Protein AF-A0A920VY77-F1 (afdb_monomer_lite)

Structure (mmCIF, N/CA/C/O backbone):
data_AF-A0A920VY77-F1
#
_entry.id   AF-A0A920VY77-F1
#
loop_
_atom_site.group_PDB
_atom_site.id
_atom_site.type_symbol
_atom_site.label_atom_id
_atom_site.label_alt_id
_atom_site.label_comp_id
_atom_site.label_asym_id
_atom_site.label_entity_id
_atom_site.label_seq_id
_atom_site.pdbx_PDB_ins_code
_atom_site.Cartn_x
_atom_site.Cartn_y
_atom_site.Cartn_z
_atom_site.occupancy
_atom_site.B_iso_or_equiv
_atom_site.auth_seq_id
_atom_site.auth_comp_id
_atom_site.auth_asym_id
_atom_site.auth_atom_id
_atom_site.pdbx_PDB_model_num
ATOM 1 N N . MET A 1 1 ? -5.787 -7.400 15.577 1.00 55.12 1 MET A N 1
ATOM 2 C CA . MET A 1 1 ? -7.252 -7.649 15.617 1.00 55.12 1 MET A CA 1
ATOM 3 C C . MET A 1 1 ? -8.081 -6.365 15.734 1.00 55.12 1 MET A C 1
ATOM 5 O O . MET A 1 1 ? -9.150 -6.320 15.141 1.00 55.12 1 MET A O 1
ATOM 9 N N . LEU A 1 2 ? -7.573 -5.302 16.375 1.00 60.75 2 LEU A N 1
ATOM 10 C CA . LEU A 1 2 ? -8.252 -3.997 16.484 1.00 60.75 2 LEU A CA 1
ATOM 11 C C . LEU A 1 2 ? -8.623 -3.354 15.131 1.00 60.75 2 LEU A C 1
ATOM 13 O O . LEU A 1 2 ? -9.724 -2.842 14.985 1.00 60.75 2 LEU A O 1
ATOM 17 N N . ILE A 1 3 ? -7.758 -3.453 14.112 1.00 60.97 3 ILE A N 1
ATOM 18 C CA . ILE A 1 3 ? -8.016 -2.894 12.767 1.00 60.97 3 ILE A CA 1
ATOM 19 C C . ILE A 1 3 ? -9.199 -3.599 12.079 1.00 60.97 3 ILE A C 1
ATOM 21 O O . ILE A 1 3 ? -10.088 -2.948 11.536 1.00 60.97 3 ILE A O 1
ATOM 25 N N . ARG A 1 4 ? -9.253 -4.938 12.159 1.00 64.62 4 ARG A N 1
ATOM 26 C CA . ARG A 1 4 ? -10.337 -5.743 11.570 1.00 64.62 4 ARG A CA 1
ATOM 27 C C . ARG A 1 4 ? -11.659 -5.548 12.318 1.00 64.62 4 ARG A C 1
ATOM 29 O O . ARG A 1 4 ? -12.712 -5.509 11.696 1.00 64.62 4 ARG A O 1
ATOM 36 N N . ALA A 1 5 ? -11.601 -5.385 13.638 1.00 59.25 5 ALA A N 1
ATOM 37 C CA . ALA A 1 5 ? -12.776 -5.086 14.444 1.00 59.25 5 ALA A CA 1
ATOM 38 C C . ALA A 1 5 ? -13.282 -3.642 14.201 1.00 59.25 5 ALA A C 1
ATOM 40 O O . ALA A 1 5 ? -14.490 -3.422 14.169 1.00 59.25 5 ALA A O 1
ATOM 41 N N . GLY A 1 6 ? -12.390 -2.680 13.922 1.00 59.69 6 GLY A N 1
ATOM 42 C CA . GLY A 1 6 ? -12.755 -1.300 13.572 1.00 59.69 6 GLY A CA 1
ATOM 43 C C . GLY A 1 6 ? -13.376 -1.167 12.181 1.00 59.69 6 GLY A C 1
ATOM 44 O O . GLY A 1 6 ? -14.220 -0.301 11.977 1.00 59.69 6 GLY A O 1
ATOM 45 N N . ALA A 1 7 ? -13.006 -2.052 11.247 1.00 60.44 7 ALA A N 1
ATOM 46 C CA . ALA A 1 7 ? -13.674 -2.185 9.951 1.00 60.44 7 ALA A CA 1
ATOM 47 C C . ALA A 1 7 ? -15.091 -2.781 10.074 1.00 60.44 7 ALA A C 1
ATOM 49 O O . ALA A 1 7 ? -15.951 -2.469 9.259 1.00 60.44 7 ALA A O 1
ATOM 50 N N . SER A 1 8 ? -15.340 -3.614 11.094 1.00 61.47 8 SER A N 1
ATOM 51 C CA . SER A 1 8 ? -16.637 -4.270 11.305 1.00 61.47 8 SER A CA 1
ATOM 52 C C . SER A 1 8 ? -17.618 -3.416 12.115 1.00 61.47 8 SER A C 1
ATOM 54 O O . SER A 1 8 ? -18.811 -3.438 11.833 1.00 61.47 8 SER A O 1
ATOM 56 N N . ASN A 1 9 ? -17.142 -2.672 13.121 1.00 59.59 9 ASN A N 1
ATOM 57 C CA . ASN A 1 9 ? -17.955 -1.701 13.854 1.00 59.59 9 ASN A CA 1
ATOM 58 C C . ASN A 1 9 ? -17.074 -0.598 14.471 1.00 59.59 9 ASN A C 1
ATOM 60 O O . ASN A 1 9 ? -16.492 -0.756 15.548 1.00 59.59 9 ASN A O 1
ATOM 64 N N . ARG A 1 10 ? -16.991 0.545 13.779 1.00 60.62 10 ARG A N 1
ATOM 65 C CA . ARG A 1 10 ? -16.168 1.700 14.179 1.00 60.62 10 ARG A CA 1
ATOM 66 C C . ARG A 1 10 ? -16.631 2.322 15.507 1.00 60.62 10 ARG A C 1
ATOM 68 O O . ARG A 1 10 ? -15.792 2.784 16.275 1.00 60.62 10 ARG A O 1
ATOM 75 N N . GLN A 1 11 ? -17.940 2.287 15.784 1.00 61.12 11 GLN A N 1
ATOM 76 C CA . GLN A 1 11 ? -18.567 2.855 16.987 1.00 61.12 11 GLN A CA 1
ATOM 77 C C . GLN A 1 11 ? -18.284 2.015 18.243 1.00 61.12 11 GLN A C 1
ATOM 79 O O . GLN A 1 11 ? -18.035 2.567 19.314 1.00 61.12 11 GLN A O 1
ATOM 84 N N . MET A 1 12 ? -18.247 0.683 18.119 1.00 61.50 12 MET A N 1
ATOM 85 C CA . MET A 1 12 ? -17.964 -0.208 19.252 1.00 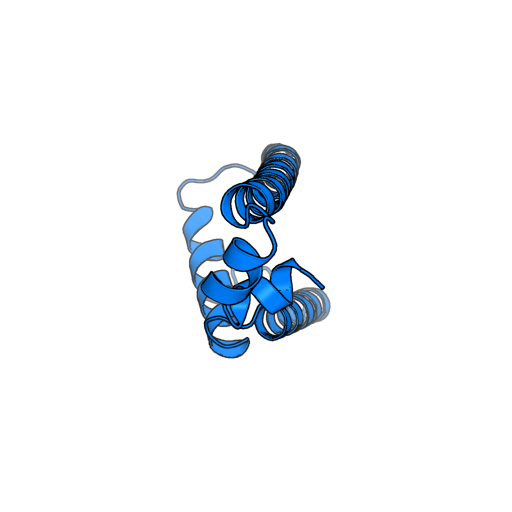61.50 12 MET A CA 1
ATOM 86 C C . MET A 1 12 ? -16.522 -0.062 19.765 1.00 61.50 12 MET A C 1
ATOM 88 O O . MET A 1 12 ? -16.275 -0.153 20.964 1.00 61.50 12 MET A O 1
ATOM 92 N N . ILE A 1 13 ? -15.556 0.208 18.881 1.00 64.44 13 ILE A N 1
ATOM 93 C CA . ILE A 1 13 ? -14.154 0.377 19.294 1.00 64.44 13 ILE A CA 1
ATOM 94 C C . ILE A 1 13 ? -13.854 1.790 19.795 1.00 64.44 13 ILE A C 1
ATOM 96 O O . ILE A 1 13 ? -13.050 1.938 20.716 1.00 64.44 13 ILE A O 1
ATOM 100 N N . SER A 1 14 ? -14.528 2.820 19.270 1.00 62.50 14 SER A N 1
ATOM 101 C CA . SER A 1 14 ? -14.428 4.156 19.870 1.00 62.50 14 SER A CA 1
ATOM 102 C C . SER A 1 14 ? -14.986 4.176 21.296 1.00 62.50 14 SER A C 1
ATOM 104 O O . SER A 1 14 ? -14.445 4.882 22.140 1.00 62.50 14 SER A O 1
ATOM 106 N N . ALA A 1 15 ? -16.007 3.358 21.591 1.00 63.22 15 ALA A N 1
ATOM 107 C CA . ALA A 1 15 ? -16.538 3.182 22.947 1.00 63.22 15 ALA A CA 1
ATOM 108 C C . ALA A 1 15 ? -15.560 2.463 23.901 1.00 63.22 15 ALA A C 1
ATOM 110 O O . ALA A 1 15 ? -15.610 2.678 25.106 1.00 63.22 15 ALA A O 1
ATOM 111 N N . LEU A 1 16 ? -14.626 1.666 23.366 1.00 66.25 16 LEU A N 1
ATOM 112 C CA . LEU A 1 16 ? -13.520 1.042 24.108 1.00 66.25 16 LEU A CA 1
ATOM 113 C C . LEU A 1 16 ? -12.324 1.995 24.329 1.00 66.25 16 LEU A C 1
ATOM 115 O O . LEU A 1 16 ? -11.281 1.567 24.818 1.00 66.25 16 LEU A O 1
ATOM 119 N N . GLY A 1 17 ? -12.445 3.275 23.952 1.00 66.44 17 GLY A N 1
ATOM 120 C CA . GLY A 1 17 ? -11.405 4.293 24.142 1.00 66.44 17 GLY A CA 1
ATOM 121 C C . GLY A 1 17 ? -10.244 4.223 23.143 1.00 66.44 17 GLY A C 1
ATOM 122 O O . GLY A 1 17 ? -9.280 4.978 23.261 1.00 66.44 17 GLY A O 1
ATOM 123 N N . VAL A 1 18 ? -10.313 3.348 22.135 1.00 69.94 18 VAL A N 1
ATOM 124 C CA . VAL A 1 18 ? -9.262 3.218 21.120 1.00 69.94 18 VAL A CA 1
ATOM 125 C C . VAL A 1 18 ? -9.525 4.196 19.977 1.00 69.94 18 VAL A C 1
ATOM 127 O O . VAL A 1 18 ? -10.543 4.127 19.284 1.00 69.94 18 VAL A O 1
ATOM 130 N N . ASN A 1 19 ? -8.570 5.094 19.733 1.00 72.81 19 ASN A N 1
ATOM 131 C CA . ASN A 1 19 ? -8.656 6.057 18.641 1.00 72.81 19 ASN A CA 1
ATOM 132 C C . ASN A 1 19 ? -8.390 5.369 17.288 1.00 72.81 19 ASN A C 1
ATOM 134 O O . ASN A 1 19 ? -7.248 5.241 16.839 1.00 72.81 19 ASN A O 1
ATOM 138 N N . ILE A 1 20 ? -9.462 4.914 16.629 1.00 72.50 20 ILE A N 1
ATOM 139 C CA . ILE A 1 20 ? -9.390 4.243 15.322 1.00 72.50 20 ILE A CA 1
ATOM 140 C C . ILE A 1 20 ? -8.714 5.113 14.264 1.00 72.50 20 ILE A C 1
ATOM 142 O O . ILE A 1 20 ? -8.021 4.581 13.403 1.00 72.50 20 ILE A O 1
ATOM 146 N N . ASN A 1 21 ? -8.927 6.432 14.315 1.00 76.94 21 ASN A N 1
ATOM 147 C CA . ASN A 1 21 ? -8.395 7.345 13.310 1.00 76.94 21 ASN A CA 1
ATOM 148 C C . ASN A 1 21 ? -6.871 7.367 13.386 1.00 76.94 21 ASN A C 1
ATOM 150 O O . ASN A 1 21 ? -6.218 7.253 12.360 1.00 76.94 21 ASN A O 1
ATOM 154 N N . PHE A 1 22 ? -6.303 7.397 14.593 1.00 80.62 22 PHE A N 1
ATOM 155 C CA . PHE A 1 22 ? -4.853 7.347 14.776 1.00 80.62 22 PHE A CA 1
ATOM 156 C C . PHE A 1 22 ? -4.250 6.014 14.304 1.00 80.62 22 PHE A C 1
ATOM 158 O O . PHE A 1 22 ? -3.247 6.002 13.594 1.00 80.62 22 PHE A O 1
ATOM 165 N N . LEU A 1 23 ? -4.907 4.892 14.620 1.00 79.62 23 LEU A N 1
ATOM 166 C CA . LEU A 1 23 ? -4.497 3.561 14.157 1.00 79.62 23 LEU A CA 1
ATOM 167 C C . LEU A 1 23 ? -4.524 3.440 12.626 1.00 79.62 23 LEU A C 1
ATOM 169 O O . LEU A 1 23 ? -3.559 2.959 12.035 1.00 79.62 23 LEU A O 1
ATOM 173 N N . TYR A 1 24 ? -5.603 3.890 11.981 1.00 78.00 24 TYR A N 1
ATOM 174 C CA . TYR A 1 24 ? -5.706 3.890 10.520 1.00 78.00 24 TYR A CA 1
ATOM 175 C C . TYR A 1 24 ? -4.673 4.815 9.878 1.00 78.00 24 TYR A C 1
ATOM 177 O O . TYR A 1 24 ? -4.036 4.411 8.910 1.00 78.00 24 TYR A O 1
ATOM 185 N N . THR A 1 25 ? -4.463 6.011 10.430 1.00 85.75 25 THR A N 1
ATOM 186 C CA . THR A 1 25 ? -3.475 6.966 9.918 1.00 85.75 25 THR A CA 1
ATOM 187 C C . THR A 1 25 ? -2.053 6.424 10.015 1.00 85.75 25 THR A C 1
ATOM 189 O O . THR A 1 25 ? -1.303 6.575 9.059 1.00 85.75 25 THR A O 1
ATOM 192 N N . ILE A 1 26 ? -1.675 5.749 11.107 1.00 88.31 26 ILE A N 1
ATOM 193 C CA . ILE A 1 26 ? -0.344 5.128 11.217 1.00 88.31 26 ILE A CA 1
ATOM 194 C C . ILE A 1 26 ? -0.167 4.018 10.181 1.00 88.31 26 ILE A C 1
ATOM 196 O O . ILE A 1 26 ? 0.864 3.963 9.518 1.00 88.31 26 ILE A O 1
ATOM 200 N N . VAL A 1 27 ? -1.158 3.137 10.022 1.00 87.19 27 VAL A N 1
ATOM 201 C CA . VAL A 1 27 ? -1.068 2.013 9.075 1.00 87.19 27 VAL A CA 1
ATOM 202 C C . VAL A 1 27 ? -1.038 2.512 7.633 1.00 87.19 27 VAL A C 1
ATOM 204 O O . VAL A 1 27 ? -0.208 2.063 6.845 1.00 87.19 27 VAL A O 1
ATOM 207 N N . PHE A 1 28 ? -1.910 3.460 7.294 1.00 85.62 28 PHE A N 1
ATOM 208 C CA . PHE A 1 28 ? -1.928 4.086 5.977 1.00 85.62 28 PHE A CA 1
ATOM 209 C C . PHE A 1 28 ? -0.643 4.875 5.718 1.00 85.62 28 PHE A C 1
ATOM 211 O O . PHE A 1 28 ? -0.057 4.743 4.650 1.00 85.62 28 PHE A O 1
ATOM 218 N N . GLY A 1 29 ? -0.165 5.634 6.707 1.00 94.00 29 GLY A N 1
ATOM 219 C CA . GLY A 1 29 ? 1.084 6.386 6.629 1.00 94.00 29 GLY A CA 1
ATOM 220 C C . GLY A 1 29 ? 2.296 5.481 6.413 1.00 94.00 29 GLY A C 1
ATOM 221 O O . GLY A 1 29 ? 3.115 5.763 5.543 1.00 94.00 29 GLY A O 1
ATOM 222 N N . LEU A 1 30 ? 2.377 4.353 7.126 1.00 94.62 30 LEU A N 1
ATOM 223 C CA . LEU A 1 30 ? 3.403 3.334 6.894 1.00 94.62 30 LEU A CA 1
ATOM 224 C C . LEU A 1 30 ? 3.300 2.727 5.491 1.00 94.62 30 LEU A C 1
ATOM 226 O O . LEU A 1 30 ? 4.315 2.593 4.814 1.00 94.62 30 LEU A O 1
ATOM 230 N N . GLY A 1 31 ? 2.090 2.392 5.035 1.00 90.50 31 GLY A N 1
ATOM 231 C CA . GLY A 1 31 ? 1.873 1.863 3.687 1.00 90.50 31 GLY A CA 1
ATOM 232 C C . GLY A 1 31 ? 2.286 2.852 2.593 1.00 90.50 31 GLY A C 1
ATOM 233 O O . GLY A 1 31 ? 2.990 2.475 1.661 1.00 90.50 31 GLY A O 1
ATOM 234 N N . ALA A 1 32 ? 1.916 4.124 2.738 1.00 93.44 32 ALA A N 1
ATOM 235 C CA . ALA A 1 32 ? 2.286 5.191 1.813 1.00 93.44 32 ALA A CA 1
ATOM 236 C C . ALA A 1 32 ? 3.801 5.451 1.808 1.00 93.44 32 ALA A C 1
ATOM 238 O O . ALA A 1 32 ? 4.388 5.614 0.740 1.00 93.44 32 ALA A O 1
ATOM 239 N N . ALA A 1 33 ? 4.450 5.430 2.976 1.00 95.94 33 ALA A N 1
ATOM 240 C CA . ALA A 1 33 ? 5.901 5.566 3.082 1.00 95.94 33 ALA A CA 1
ATOM 241 C C . ALA A 1 33 ? 6.640 4.404 2.394 1.00 95.94 33 ALA A C 1
ATOM 243 O O . ALA A 1 33 ? 7.593 4.638 1.653 1.00 95.94 33 ALA A O 1
ATOM 244 N N . LEU A 1 34 ? 6.174 3.163 2.584 1.00 93.62 34 LEU A N 1
ATOM 245 C CA . LEU A 1 34 ? 6.729 1.980 1.914 1.00 93.62 34 LEU A CA 1
ATOM 246 C C . LEU A 1 34 ? 6.507 2.020 0.396 1.00 93.62 34 LEU A C 1
ATOM 248 O O . LEU A 1 34 ? 7.430 1.723 -0.360 1.00 93.62 34 LEU A O 1
ATOM 252 N N . ALA A 1 35 ? 5.319 2.429 -0.057 1.00 89.25 35 ALA A N 1
ATOM 253 C CA . ALA A 1 35 ? 5.021 2.596 -1.478 1.00 89.25 35 ALA A CA 1
ATOM 254 C C . ALA A 1 35 ? 5.895 3.686 -2.124 1.00 89.25 35 ALA A C 1
ATOM 256 O O . ALA A 1 35 ? 6.430 3.484 -3.214 1.00 89.25 35 ALA A O 1
ATOM 257 N N . GLY A 1 36 ? 6.098 4.811 -1.430 1.00 89.69 36 GLY A N 1
ATOM 258 C CA . GLY A 1 36 ? 6.982 5.888 -1.876 1.00 89.69 36 GLY A CA 1
ATOM 259 C C . GLY A 1 36 ? 8.444 5.450 -1.965 1.00 89.69 36 GLY A C 1
ATOM 260 O O . GLY A 1 36 ? 9.101 5.721 -2.968 1.00 89.69 36 GLY A O 1
ATOM 261 N N . LEU A 1 37 ? 8.943 4.715 -0.967 1.00 94.44 37 LEU A N 1
ATOM 262 C CA . LEU A 1 37 ? 10.294 4.146 -1.000 1.00 94.44 37 LEU A CA 1
ATOM 263 C C . LEU A 1 37 ? 10.479 3.165 -2.162 1.00 94.44 37 LEU A C 1
ATOM 265 O O . LEU A 1 37 ? 11.476 3.255 -2.874 1.00 94.44 37 LEU A O 1
ATOM 269 N N . ALA A 1 38 ? 9.511 2.275 -2.396 1.00 87.69 38 ALA A N 1
ATOM 270 C CA . ALA A 1 38 ? 9.554 1.348 -3.524 1.00 87.69 38 ALA A CA 1
ATOM 271 C C . ALA A 1 38 ? 9.596 2.090 -4.874 1.00 87.69 38 ALA A C 1
ATOM 273 O O . ALA A 1 38 ? 10.402 1.748 -5.738 1.00 87.69 38 ALA A O 1
ATOM 274 N N . GLY A 1 39 ? 8.787 3.143 -5.034 1.00 83.12 39 GLY A N 1
ATOM 275 C CA . GLY A 1 39 ? 8.788 3.983 -6.235 1.00 83.12 39 GLY A CA 1
ATOM 276 C C . GLY A 1 39 ? 10.106 4.735 -6.446 1.00 83.12 39 GLY A C 1
ATOM 277 O O . GLY A 1 39 ? 10.631 4.749 -7.558 1.00 83.12 39 GLY A O 1
ATOM 278 N N . LEU A 1 40 ? 10.688 5.301 -5.381 1.00 87.88 40 LEU A N 1
ATOM 279 C CA . LEU A 1 40 ? 11.994 5.970 -5.444 1.00 87.88 40 LEU A CA 1
ATOM 280 C C . LEU A 1 40 ? 13.121 5.011 -5.841 1.00 87.88 40 LEU A C 1
ATOM 282 O O . LEU A 1 40 ? 14.017 5.410 -6.578 1.00 87.88 40 LEU A O 1
ATOM 286 N N . MET A 1 41 ? 13.075 3.756 -5.386 1.00 86.75 41 MET A N 1
ATOM 287 C CA . MET A 1 41 ? 14.050 2.738 -5.788 1.00 86.75 41 MET A CA 1
ATOM 288 C C . MET A 1 41 ? 13.847 2.258 -7.231 1.00 86.75 41 MET A C 1
ATOM 290 O O . MET A 1 41 ? 14.825 1.938 -7.902 1.00 86.75 41 MET A O 1
ATOM 294 N N . ALA A 1 42 ? 12.605 2.221 -7.722 1.00 78.12 42 ALA A N 1
ATOM 295 C CA . ALA A 1 42 ? 12.297 1.837 -9.100 1.00 78.12 42 ALA A CA 1
ATOM 296 C C . ALA A 1 42 ? 12.628 2.939 -10.125 1.00 78.12 42 ALA A C 1
ATOM 298 O O . ALA A 1 42 ? 12.929 2.633 -11.278 1.00 78.12 42 ALA A O 1
ATOM 299 N N . GLY A 1 43 ? 12.617 4.210 -9.708 1.00 76.56 43 GLY A N 1
ATOM 300 C CA . GLY A 1 43 ? 12.834 5.368 -10.581 1.00 76.56 43 GLY A CA 1
ATOM 301 C C . GLY A 1 43 ? 14.148 5.354 -11.380 1.00 76.56 43 GLY A C 1
ATOM 302 O O . GLY A 1 43 ? 14.099 5.590 -12.578 1.00 76.56 43 GLY A O 1
ATOM 303 N N . PRO A 1 44 ? 15.318 5.060 -10.782 1.00 74.56 44 PRO A N 1
ATOM 304 C CA . PRO A 1 44 ? 16.590 5.004 -11.512 1.00 74.56 44 PRO A CA 1
ATOM 305 C C . PRO A 1 44 ? 16.753 3.766 -12.401 1.00 74.56 44 PRO A C 1
ATOM 307 O O . PRO A 1 44 ? 17.599 3.759 -13.290 1.00 74.56 44 PRO A O 1
ATOM 310 N N . ILE A 1 45 ? 15.994 2.701 -12.123 1.00 74.25 45 ILE A N 1
ATOM 311 C CA . ILE A 1 45 ? 16.067 1.427 -12.852 1.00 74.25 45 ILE A CA 1
ATOM 312 C C . ILE A 1 45 ? 15.245 1.509 -14.144 1.00 74.25 45 ILE A C 1
ATOM 314 O O . ILE A 1 45 ? 15.587 0.872 -15.138 1.00 74.25 45 ILE A O 1
ATOM 318 N N . MET A 1 46 ? 14.174 2.304 -14.141 1.00 69.44 46 MET A N 1
ATOM 319 C CA . MET A 1 46 ? 13.293 2.497 -15.287 1.00 69.44 46 MET A CA 1
ATOM 320 C C . MET A 1 46 ? 13.622 3.805 -16.006 1.00 69.44 46 MET A C 1
ATOM 322 O O . MET A 1 46 ? 13.708 4.867 -15.397 1.00 69.44 46 MET A O 1
ATOM 326 N N . THR A 1 47 ? 13.792 3.752 -17.326 1.00 72.12 47 THR A N 1
ATOM 327 C CA . THR A 1 47 ? 13.889 4.968 -18.138 1.00 72.12 47 THR A CA 1
ATOM 328 C C . THR A 1 47 ? 12.539 5.679 -18.079 1.00 72.12 47 THR A C 1
ATOM 330 O O . THR A 1 47 ? 11.532 5.132 -18.520 1.00 72.12 47 THR A O 1
ATOM 333 N N . VAL A 1 48 ? 12.494 6.865 -17.468 1.00 67.25 48 VAL A N 1
ATOM 334 C CA . VAL A 1 48 ? 11.241 7.605 -17.278 1.00 67.25 48 VAL A CA 1
ATOM 335 C C . VAL A 1 48 ? 10.758 8.123 -18.629 1.00 67.25 48 VAL A C 1
ATOM 337 O O . VAL A 1 48 ? 11.315 9.076 -19.172 1.00 67.25 48 VAL A O 1
ATOM 340 N N . GLU A 1 49 ? 9.716 7.489 -19.156 1.00 75.31 49 GLU A N 1
ATOM 341 C CA . GLU A 1 49 ? 9.052 7.873 -20.399 1.00 75.31 49 GLU A CA 1
ATOM 342 C C . GLU A 1 49 ? 7.672 8.490 -20.118 1.00 75.31 49 GLU A C 1
ATOM 344 O O . GLU A 1 49 ? 7.006 8.194 -19.117 1.00 75.31 49 GLU A O 1
ATOM 349 N N . ILE A 1 50 ? 7.238 9.384 -21.007 1.00 77.00 50 ILE A N 1
ATOM 350 C CA . ILE A 1 50 ? 5.902 9.981 -20.958 1.00 77.00 50 ILE A CA 1
ATOM 351 C C . ILE A 1 50 ? 4.879 8.853 -21.152 1.00 77.00 50 ILE A C 1
ATOM 353 O O . ILE A 1 50 ? 4.934 8.139 -22.143 1.00 77.00 50 ILE A O 1
ATOM 357 N N . GLY A 1 51 ? 3.945 8.690 -20.210 1.00 78.44 51 GLY A N 1
ATOM 358 C CA . GLY A 1 51 ? 2.916 7.640 -20.282 1.00 78.44 51 GLY A CA 1
ATOM 359 C C . GLY A 1 51 ? 3.227 6.359 -19.499 1.00 78.44 51 GLY A C 1
ATOM 360 O O . GLY A 1 51 ? 2.380 5.473 -19.440 1.00 78.44 51 GLY A O 1
ATOM 361 N N . MET A 1 52 ? 4.362 6.273 -18.791 1.00 77.12 52 MET A N 1
ATOM 362 C CA . MET A 1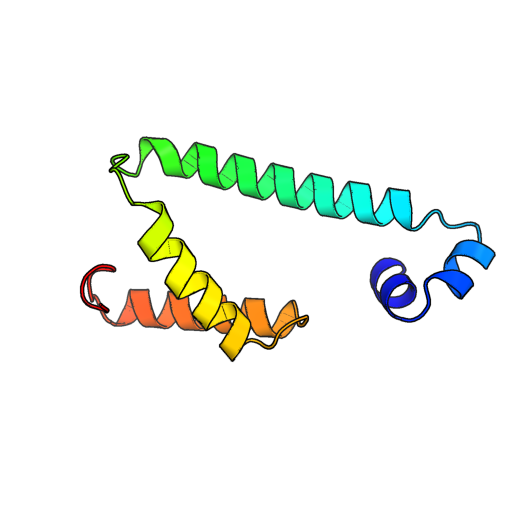 52 ? 4.723 5.103 -17.962 1.00 77.12 52 MET A CA 1
ATOM 363 C C . MET A 1 52 ? 3.625 4.679 -16.956 1.00 77.12 52 MET A C 1
ATOM 365 O O . MET A 1 52 ? 3.516 3.509 -16.592 1.00 77.12 52 MET A O 1
ATOM 369 N N . GLY A 1 53 ? 2.786 5.620 -16.512 1.00 77.25 53 GLY A N 1
ATOM 370 C CA . GLY A 1 53 ? 1.669 5.345 -15.607 1.00 77.25 53 GLY A CA 1
ATOM 371 C C . GLY A 1 53 ? 0.477 4.628 -16.252 1.00 77.25 53 GLY A C 1
ATOM 372 O O . GLY A 1 53 ? -0.231 3.912 -15.545 1.00 77.25 53 GLY A O 1
ATOM 373 N N . GLU A 1 54 ? 0.247 4.770 -17.561 1.00 81.88 54 GLU A N 1
ATOM 374 C CA . GLU A 1 54 ? -0.917 4.168 -18.233 1.00 81.88 54 GLU A CA 1
ATOM 375 C C . GLU A 1 54 ? -0.858 2.639 -18.207 1.00 81.88 54 GLU A C 1
ATOM 377 O O . GLU A 1 54 ? -1.841 1.992 -17.835 1.00 81.88 54 GLU A O 1
ATOM 382 N N . GLY A 1 55 ? 0.315 2.062 -18.485 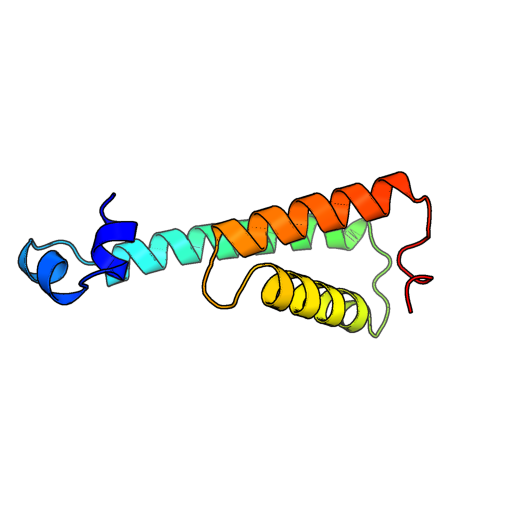1.00 77.12 55 GLY A N 1
ATOM 383 C CA . GLY A 1 55 ? 0.513 0.611 -18.410 1.00 77.12 55 GLY A CA 1
ATOM 384 C C . GLY A 1 55 ? 0.277 0.050 -17.002 1.00 77.12 55 GLY A C 1
ATOM 385 O O . GLY A 1 55 ? -0.285 -1.032 -16.836 1.00 77.12 55 GLY A O 1
ATOM 386 N N . ILE A 1 56 ? 0.634 0.812 -15.964 1.00 80.94 56 ILE A N 1
ATOM 387 C CA . ILE A 1 56 ? 0.443 0.402 -14.565 1.00 80.94 56 ILE A CA 1
ATOM 388 C C . ILE A 1 56 ? -1.030 0.530 -14.151 1.00 80.94 56 ILE A C 1
ATOM 390 O O . ILE A 1 56 ? -1.547 -0.337 -13.438 1.00 80.94 56 ILE A O 1
ATOM 394 N N . LEU A 1 57 ? -1.728 1.580 -14.594 1.00 87.88 57 LEU A N 1
ATOM 395 C CA . LEU A 1 57 ? -3.125 1.841 -14.235 1.00 87.88 57 LEU A CA 1
ATOM 396 C C . LEU A 1 57 ? -4.063 0.730 -14.713 1.00 87.88 57 LEU A C 1
ATOM 398 O O . LEU A 1 57 ? -4.886 0.253 -13.927 1.00 87.88 57 LEU A O 1
ATOM 402 N N . ILE A 1 58 ? -3.919 0.290 -15.966 1.00 86.19 58 ILE A N 1
ATOM 403 C CA . ILE A 1 58 ? -4.782 -0.745 -16.557 1.00 86.19 58 ILE A CA 1
ATOM 404 C C . ILE A 1 58 ? -4.608 -2.075 -15.816 1.00 86.19 58 ILE A C 1
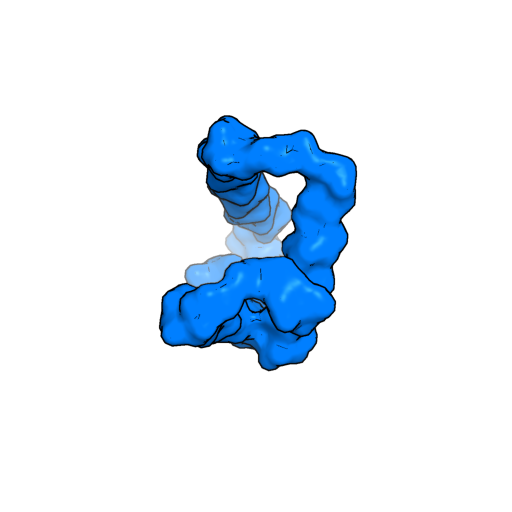ATOM 406 O O . ILE A 1 58 ? -5.591 -2.693 -15.406 1.00 86.19 58 ILE A O 1
ATOM 410 N N . ILE A 1 59 ? -3.367 -2.492 -15.558 1.00 83.25 59 ILE A N 1
ATOM 411 C CA . ILE A 1 59 ? -3.089 -3.727 -14.810 1.00 83.25 59 ILE A CA 1
ATOM 412 C C . ILE A 1 59 ? -3.612 -3.640 -13.378 1.00 83.25 59 ILE A C 1
ATOM 414 O O . ILE A 1 59 ? -4.233 -4.583 -12.886 1.00 83.25 59 ILE A O 1
ATOM 418 N N . THR A 1 60 ? -3.419 -2.500 -12.718 1.00 87.88 60 THR A N 1
ATOM 419 C CA . THR A 1 60 ? -3.907 -2.299 -11.350 1.00 87.88 60 THR A CA 1
ATOM 420 C C . THR A 1 60 ? -5.433 -2.388 -11.294 1.00 87.88 60 THR A C 1
ATOM 422 O O . THR A 1 60 ? -5.976 -3.028 -10.393 1.00 87.88 60 THR A O 1
ATOM 425 N N . LEU A 1 61 ? -6.133 -1.822 -12.283 1.00 89.38 61 LEU A N 1
ATOM 426 C CA . LEU A 1 61 ? -7.584 -1.948 -12.415 1.00 89.38 61 LEU A CA 1
ATOM 427 C C . LEU A 1 61 ? -8.003 -3.418 -12.548 1.00 89.38 61 LEU A C 1
ATOM 429 O O . LEU A 1 61 ? -8.853 -3.880 -11.787 1.00 89.38 61 LEU A O 1
ATOM 433 N N . VAL A 1 62 ? -7.394 -4.159 -13.478 1.00 87.81 62 VAL A N 1
ATOM 434 C CA . VAL A 1 62 ? -7.710 -5.575 -13.727 1.00 87.81 62 VAL A CA 1
ATOM 435 C C . VAL A 1 62 ? -7.492 -6.414 -12.467 1.00 87.81 62 VAL A C 1
ATOM 437 O O . VAL A 1 62 ? -8.369 -7.185 -12.079 1.00 87.81 62 VAL A O 1
ATOM 440 N N . VAL A 1 63 ? -6.373 -6.212 -11.771 1.00 89.25 63 VAL A N 1
ATOM 441 C CA . VAL A 1 63 ? -6.063 -6.900 -10.510 1.00 89.25 63 VAL A CA 1
ATOM 442 C C . VAL A 1 63 ? -7.108 -6.608 -9.430 1.00 89.25 63 VAL A C 1
ATOM 444 O O . VAL A 1 63 ? -7.538 -7.530 -8.736 1.00 89.25 63 VAL A O 1
ATOM 447 N N . ILE A 1 64 ? -7.551 -5.354 -9.286 1.00 90.38 64 ILE A N 1
ATOM 448 C CA . ILE A 1 64 ? -8.569 -4.972 -8.292 1.00 90.38 64 ILE A CA 1
ATOM 449 C C . ILE A 1 64 ? -9.937 -5.568 -8.644 1.00 90.38 64 ILE A C 1
ATOM 451 O O . ILE A 1 64 ? -10.653 -6.021 -7.750 1.00 90.38 64 ILE A O 1
ATOM 455 N N . VAL A 1 65 ? -10.303 -5.592 -9.927 1.00 91.19 65 VAL A N 1
ATOM 456 C CA . VAL A 1 65 ? -11.574 -6.166 -10.389 1.00 91.19 65 VAL A CA 1
ATOM 457 C C . VAL A 1 65 ? -11.593 -7.681 -10.181 1.00 91.19 65 VAL A C 1
ATOM 459 O O . VAL A 1 65 ? -12.555 -8.197 -9.614 1.00 91.19 65 VAL A O 1
ATOM 462 N N . ILE A 1 66 ? -10.519 -8.385 -10.558 1.00 90.00 66 ILE A N 1
ATOM 463 C CA . ILE A 1 66 ? -10.387 -9.839 -10.362 1.00 90.00 66 ILE A CA 1
ATOM 464 C C . ILE A 1 66 ? -10.312 -10.187 -8.869 1.00 90.00 66 ILE A C 1
ATOM 466 O O . ILE A 1 66 ? -10.939 -11.143 -8.416 1.00 90.00 66 ILE A O 1
ATOM 470 N N . GLY A 1 67 ? -9.566 -9.407 -8.086 1.00 87.50 67 GLY A N 1
ATOM 471 C CA . GLY A 1 67 ? -9.428 -9.601 -6.642 1.00 87.50 67 GLY A CA 1
ATOM 472 C C . GLY A 1 67 ? -10.675 -9.233 -5.828 1.00 87.50 67 GLY A C 1
ATOM 473 O O . GLY A 1 67 ? -10.802 -9.661 -4.678 1.00 87.50 67 GLY A O 1
ATOM 474 N N . GLY A 1 68 ? -11.600 -8.467 -6.407 1.00 87.38 68 GLY A N 1
ATOM 475 C CA . GLY A 1 68 ? -12.809 -7.967 -5.760 1.00 87.38 68 GLY A CA 1
ATOM 476 C C . GLY A 1 68 ? -12.599 -6.634 -5.029 1.00 87.38 68 GLY A C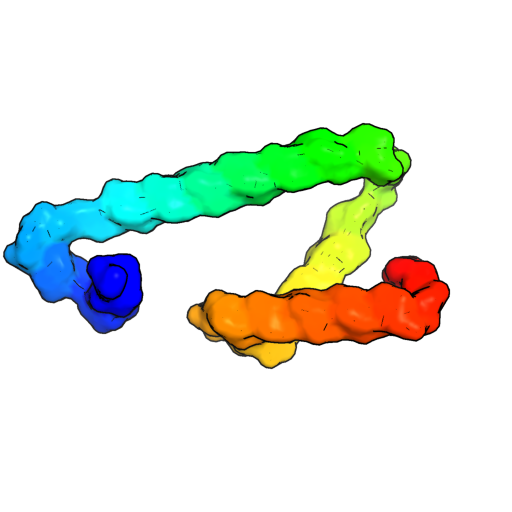 1
ATOM 477 O O . GLY A 1 68 ? -11.736 -6.491 -4.156 1.00 87.38 68 GLY A O 1
ATOM 478 N N . VAL A 1 69 ? -13.450 -5.652 -5.344 1.00 82.19 69 VAL A N 1
ATOM 479 C CA . VAL A 1 69 ? -13.416 -4.302 -4.758 1.00 82.19 69 VAL A CA 1
ATOM 480 C C . VAL A 1 69 ? -13.635 -4.375 -3.241 1.00 82.19 69 VAL A C 1
ATOM 482 O O . VAL A 1 69 ? -14.650 -4.879 -2.768 1.00 82.19 69 VAL A O 1
ATOM 485 N N . GLY A 1 70 ? -12.669 -3.872 -2.467 1.00 77.25 70 GLY A N 1
ATOM 486 C CA . GLY A 1 70 ? -12.712 -3.875 -0.997 1.00 77.25 70 GLY A CA 1
ATOM 487 C C . GLY A 1 70 ? -12.079 -5.101 -0.323 1.00 77.25 70 GLY A C 1
ATOM 488 O O . GLY A 1 70 ? -12.015 -5.146 0.907 1.00 77.25 70 GLY A O 1
ATOM 489 N N . SER A 1 71 ? -11.559 -6.070 -1.088 1.00 83.44 71 SER A N 1
ATOM 490 C CA . SER A 1 71 ? -10.869 -7.249 -0.548 1.00 83.44 71 SER A CA 1
ATOM 491 C C . SER A 1 71 ? -9.349 -7.138 -0.687 1.00 83.44 71 SER A C 1
ATOM 493 O O . SER A 1 71 ? -8.781 -7.419 -1.738 1.00 83.44 71 SER A O 1
ATOM 495 N N . ILE A 1 72 ? -8.658 -6.807 0.410 1.00 83.31 72 ILE A N 1
ATOM 496 C CA . ILE A 1 72 ? -7.181 -6.747 0.432 1.00 83.31 72 ILE A CA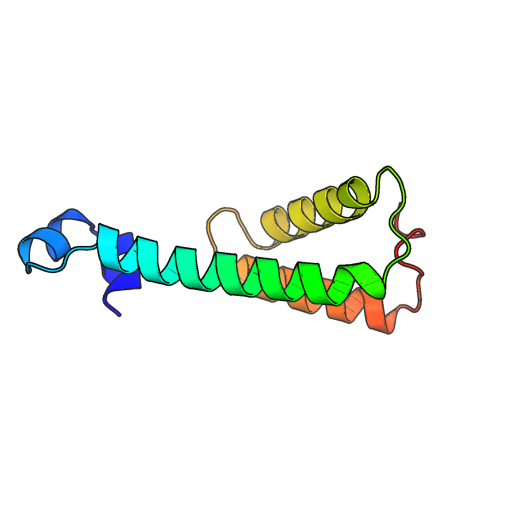 1
ATOM 497 C C . ILE A 1 72 ? -6.569 -8.118 0.111 1.00 83.31 72 ILE A C 1
ATOM 499 O O . ILE A 1 72 ? -5.601 -8.210 -0.637 1.00 83.31 72 ILE A O 1
ATOM 503 N N . LYS A 1 73 ? -7.140 -9.201 0.660 1.00 85.88 73 LYS A N 1
ATOM 504 C CA . LYS A 1 73 ? -6.633 -10.561 0.420 1.00 85.88 73 LYS A CA 1
ATOM 505 C C . LYS A 1 73 ? -6.842 -10.996 -1.030 1.00 85.88 73 LYS A C 1
ATOM 507 O O . LYS A 1 73 ? -5.945 -11.606 -1.597 1.00 85.88 73 LYS A O 1
ATOM 512 N N . GLY A 1 74 ? -7.996 -10.677 -1.615 1.00 87.19 74 GLY A N 1
ATOM 513 C CA . GLY A 1 74 ? -8.284 -11.003 -3.010 1.00 87.19 74 GLY A CA 1
ATOM 514 C C . GLY A 1 74 ? -7.395 -10.221 -3.975 1.00 87.19 74 GLY A C 1
ATOM 515 O O . GLY A 1 74 ? -6.777 -10.823 -4.848 1.00 87.19 74 GLY A O 1
ATOM 516 N N . ALA A 1 75 ? -7.228 -8.913 -3.748 1.00 88.75 75 ALA A N 1
ATOM 517 C CA . ALA A 1 75 ? -6.316 -8.077 -4.530 1.00 88.75 75 ALA A CA 1
ATOM 518 C C . ALA A 1 75 ? -4.858 -8.560 -4.446 1.00 88.75 75 ALA A C 1
ATOM 520 O O . ALA A 1 75 ? -4.167 -8.601 -5.459 1.00 88.75 75 ALA A O 1
ATOM 521 N N . PHE A 1 76 ? -4.395 -8.985 -3.265 1.00 90.81 76 PHE A N 1
ATOM 522 C CA . PHE A 1 76 ? -3.038 -9.510 -3.093 1.00 90.81 76 PHE A CA 1
ATOM 523 C C . PHE A 1 76 ? -2.811 -10.821 -3.858 1.00 90.81 76 PHE A C 1
ATOM 525 O O . PHE A 1 76 ? -1.792 -10.975 -4.525 1.00 90.81 76 PHE A O 1
ATOM 532 N N . VAL A 1 77 ? -3.766 -11.757 -3.797 1.00 94.00 77 VAL A N 1
ATOM 533 C CA . VAL A 1 77 ? -3.673 -13.029 -4.532 1.00 94.00 77 VAL A CA 1
ATOM 534 C C . VAL A 1 77 ? -3.716 -12.786 -6.042 1.00 94.00 77 VAL A C 1
ATOM 536 O O . VAL A 1 77 ? -2.887 -13.340 -6.759 1.00 94.00 77 VAL A O 1
ATOM 539 N N . ALA A 1 78 ? -4.615 -11.921 -6.519 1.00 90.31 78 ALA A N 1
ATOM 540 C CA . ALA A 1 78 ? -4.696 -11.553 -7.932 1.00 90.31 78 ALA A CA 1
ATOM 541 C C . ALA A 1 78 ? -3.401 -10.885 -8.428 1.00 90.31 78 ALA A C 1
ATOM 543 O O . ALA A 1 78 ? -2.897 -11.252 -9.487 1.00 90.31 78 ALA A O 1
ATOM 544 N N . ALA A 1 79 ? -2.824 -9.967 -7.644 1.00 89.06 79 ALA A N 1
ATOM 545 C CA . ALA A 1 79 ? -1.556 -9.317 -7.973 1.00 89.06 79 ALA A CA 1
ATOM 546 C C . ALA A 1 79 ? -0.400 -10.324 -8.040 1.00 89.06 79 ALA A C 1
ATOM 548 O O . ALA A 1 79 ? 0.390 -10.296 -8.979 1.00 89.06 79 ALA A O 1
ATOM 549 N N . PHE A 1 80 ? -0.315 -11.229 -7.062 1.00 91.94 80 PHE A N 1
ATOM 550 C CA . PHE A 1 80 ? 0.757 -12.218 -6.984 1.00 91.94 80 PHE A CA 1
ATOM 551 C C . PHE A 1 80 ? 0.692 -13.218 -8.141 1.00 91.94 80 PHE A C 1
ATOM 553 O O . PHE A 1 80 ? 1.691 -13.428 -8.821 1.00 91.94 80 PHE A O 1
ATOM 560 N N . PHE A 1 81 ? -0.483 -13.793 -8.413 1.00 90.19 81 PHE A N 1
ATOM 561 C CA . PHE A 1 81 ? -0.655 -14.708 -9.544 1.00 90.19 81 PHE A CA 1
ATOM 562 C C . PHE A 1 81 ? -0.491 -14.009 -10.888 1.00 90.19 81 PHE A C 1
ATOM 564 O O . PHE A 1 81 ? 0.134 -14.576 -11.776 1.00 90.19 81 PHE A O 1
ATOM 571 N N . GLY A 1 82 ? -1.009 -12.786 -11.029 1.00 87.31 82 GLY A N 1
ATOM 572 C CA . GLY A 1 82 ? -0.793 -11.977 -12.223 1.00 87.31 82 GLY A CA 1
ATOM 573 C C . GLY A 1 82 ? 0.698 -11.776 -12.481 1.00 87.31 82 GLY A C 1
ATOM 574 O O . GLY A 1 82 ? 1.177 -12.079 -13.566 1.00 87.31 82 GLY A O 1
ATOM 575 N N . TRP A 1 83 ? 1.456 -11.371 -11.462 1.00 85.75 83 TRP A N 1
ATOM 576 C CA . TRP A 1 83 ? 2.903 -11.194 -11.576 1.00 85.75 83 TRP A CA 1
ATOM 577 C C . TRP A 1 83 ? 3.653 -12.501 -11.885 1.00 85.75 83 TRP A C 1
ATOM 579 O O . TRP A 1 83 ? 4.526 -12.517 -12.750 1.00 85.75 83 TRP A O 1
ATOM 589 N N . VAL A 1 84 ? 3.287 -13.612 -11.236 1.00 89.31 84 VAL A N 1
ATOM 590 C CA . VAL A 1 84 ? 3.871 -14.941 -11.506 1.00 89.31 84 VAL A CA 1
ATOM 591 C C . VAL A 1 84 ? 3.544 -15.432 -12.920 1.00 89.31 84 VAL A C 1
ATOM 593 O O . VAL A 1 84 ? 4.368 -16.079 -13.556 1.00 89.31 84 VAL A O 1
ATOM 596 N N . LEU A 1 85 ? 2.357 -15.141 -13.444 1.00 84.69 85 LEU A N 1
ATOM 597 C CA . LEU A 1 85 ? 2.025 -15.507 -14.816 1.00 84.69 85 LEU A CA 1
ATOM 598 C C . LEU A 1 85 ? 2.902 -14.725 -15.797 1.00 84.69 85 LEU A C 1
ATOM 600 O O . LEU A 1 85 ? 3.513 -15.332 -16.670 1.00 84.69 85 LEU A O 1
ATOM 604 N N . LEU A 1 86 ? 3.027 -13.409 -15.589 1.00 80.12 86 LEU A N 1
ATOM 605 C CA . LEU A 1 86 ? 3.845 -12.525 -16.421 1.00 80.12 86 LEU A CA 1
ATOM 606 C C . LEU A 1 86 ? 5.309 -12.975 -16.483 1.00 80.12 86 LEU A C 1
ATOM 608 O O . LEU A 1 86 ? 5.866 -13.039 -17.576 1.00 80.12 86 LEU A O 1
ATOM 612 N N . ILE A 1 87 ? 5.911 -13.332 -15.340 1.00 82.25 87 ILE A N 1
ATOM 613 C CA . ILE A 1 87 ? 7.317 -13.770 -15.296 1.00 82.25 87 ILE A CA 1
ATOM 614 C C . ILE A 1 87 ? 7.538 -15.106 -16.027 1.00 82.25 87 ILE A C 1
ATOM 616 O O . ILE A 1 87 ? 8.596 -15.308 -16.607 1.00 82.25 87 ILE A O 1
ATOM 620 N N . LEU A 1 88 ? 6.559 -16.020 -16.009 1.00 85.81 88 LEU A N 1
ATOM 621 C CA . LEU A 1 88 ? 6.674 -17.348 -16.631 1.00 85.81 88 LEU A CA 1
ATOM 622 C C . LEU A 1 88 ? 6.478 -17.324 -18.144 1.00 85.81 88 LEU A C 1
ATOM 624 O O . LEU A 1 88 ? 6.966 -18.204 -18.847 1.00 85.81 88 LEU A O 1
ATOM 628 N N . SER A 1 89 ? 5.702 -16.366 -18.637 1.00 79.56 89 SER A N 1
ATOM 629 C CA . SER A 1 89 ? 5.335 -16.305 -20.046 1.00 79.56 89 SER A CA 1
ATOM 630 C C . SER A 1 89 ? 6.381 -15.625 -20.939 1.00 79.56 89 SER A C 1
ATOM 632 O O . SER A 1 89 ? 6.147 -15.567 -22.142 1.00 79.56 89 SER A O 1
ATOM 634 N N . ASP A 1 90 ? 7.488 -15.103 -20.378 1.00 69.38 90 ASP A N 1
ATOM 635 C CA . ASP A 1 90 ? 8.561 -14.331 -21.054 1.00 69.38 90 ASP A CA 1
ATOM 636 C C . ASP A 1 90 ? 8.057 -13.224 -22.010 1.00 69.38 90 ASP A C 1
ATOM 638 O O . ASP A 1 90 ? 8.818 -12.634 -22.778 1.00 69.38 90 ASP A O 1
ATOM 642 N N . VAL A 1 91 ? 6.758 -12.907 -21.965 1.00 71.38 91 VAL A N 1
ATOM 643 C CA . VAL A 1 91 ? 6.154 -11.867 -22.782 1.00 71.38 91 VAL A CA 1
ATOM 644 C C . VAL A 1 91 ? 6.565 -10.529 -22.195 1.00 71.38 91 VAL A C 1
ATOM 646 O O . VAL A 1 91 ? 6.306 -10.264 -21.014 1.00 71.38 91 VAL A O 1
ATOM 649 N N . PRO A 1 92 ? 7.195 -9.662 -23.005 1.00 61.75 92 PRO A N 1
ATOM 650 C CA . PRO A 1 92 ? 7.479 -8.317 -22.567 1.00 61.75 92 PRO A CA 1
ATOM 651 C C . PRO A 1 92 ? 6.167 -7.648 -22.165 1.00 61.75 92 PRO A C 1
ATOM 653 O O . PRO A 1 92 ? 5.146 -7.803 -22.832 1.00 61.75 92 PRO A O 1
ATOM 656 N N . PHE A 1 93 ? 6.218 -6.870 -21.085 1.00 57.97 93 PHE A N 1
ATOM 657 C CA . PHE A 1 93 ? 5.083 -6.178 -20.460 1.00 57.97 93 PHE A CA 1
ATOM 658 C C . PHE A 1 93 ? 4.225 -5.360 -21.452 1.00 57.97 93 PHE A C 1
ATOM 660 O O . PHE A 1 93 ? 3.063 -5.076 -21.189 1.00 57.97 93 PHE A O 1
ATOM 667 N N . PHE A 1 94 ? 4.807 -5.014 -22.602 1.00 54.28 94 PHE A N 1
ATOM 668 C CA . PHE A 1 94 ? 4.201 -4.263 -23.695 1.00 54.28 94 PHE A CA 1
ATOM 669 C C . PHE A 1 94 ? 3.404 -5.114 -24.704 1.00 54.28 94 PHE A C 1
ATOM 671 O O . PHE A 1 94 ? 2.698 -4.540 -25.507 1.00 54.28 94 PHE A O 1
ATOM 678 N N . GLN A 1 95 ? 3.511 -6.452 -24.720 1.00 53.03 95 GLN A N 1
ATOM 679 C CA . GLN A 1 95 ? 2.812 -7.313 -25.701 1.00 53.03 95 GLN A CA 1
ATOM 680 C C . GLN A 1 95 ? 1.431 -7.805 -25.256 1.00 53.03 95 GLN A C 1
ATOM 682 O O . GLN A 1 95 ? 0.728 -8.464 -26.019 1.00 53.03 95 GLN A O 1
ATOM 687 N N . ILE A 1 96 ? 1.040 -7.513 -24.019 1.00 57.03 96 ILE A N 1
ATOM 688 C CA . ILE A 1 96 ? -0.279 -7.885 -23.490 1.00 57.03 96 ILE A CA 1
ATOM 689 C C . ILE A 1 96 ? -1.354 -6.865 -23.918 1.00 57.03 96 ILE A C 1
ATOM 691 O O . ILE A 1 96 ? -2.541 -7.113 -23.706 1.00 57.03 96 ILE A O 1
ATOM 695 N N . PHE A 1 97 ? -0.945 -5.773 -24.582 1.00 47.28 97 PHE A N 1
ATOM 696 C CA . PHE A 1 97 ? -1.797 -4.765 -25.212 1.00 47.28 97 PHE A CA 1
ATOM 697 C C . PHE A 1 97 ? -1.209 -4.273 -26.536 1.00 47.28 97 PHE A C 1
ATOM 699 O O . PHE A 1 97 ? 0.024 -4.091 -26.597 1.00 47.28 97 PHE A O 1
#

Radius of gyration: 17.8 Å; chains: 1; bounding box: 35×27×50 Å

Secondary structure (DSSP, 8-state):
-HHHHHHH-HHHHHHTT--HHHHHHHHHHHHHHHHHHHHHHHTTTS---TTHHHHHHHHHHHHHHHH-TT-HHHHHHHHHHHHHHHHHT---TTTT-

Foldseek 3Di:
DLLVVCVVPVPVVVVVVDDNVVVVCVVVVVVVVVVVVVCVVVVVVDDDDDCPVVLVVVLLVVLPVQLDPPHPPSSVVSVVVVVVVCVVVVDPSVVVD

Sequence (97 aa):
MLIRAGASNRQMISALGVNINFLYTIVFGLGAALAGLAGLMAGPIMTVEIGMGEGILIITLVVIVIGGVGSIKGAFVAAFFGWVLLILSDVPFFQIF

pLDDT: mean 78.17, std 12.07, range [47.28, 95.94]